Protein AF-A0A9D4ACS4-F1 (afdb_monomer)

Solvent-accessible surface area (backbone atoms only — not comparable to full-atom values): 5112 Å² total; per-residue (Å²): 138,54,50,68,60,50,10,62,69,47,33,66,57,43,68,76,38,74,80,64,52,58,69,60,52,35,53,51,44,27,72,75,65,76,40,79,64,53,71,70,53,42,46,53,10,51,50,52,26,48,50,64,54,49,59,57,45,42,75,76,76,51,92,59,94,89,67,81,86,84,69,93,78,55,83,67,61,59,71,66,67,78,110

Foldseek 3Di:
DALQVLLVQCLVVCVVPVPDDLVVSQVSCCVPVVDRDDSVSSVSSSVVSVCVVVVVVCVVPPPDPPDDDDDPPDDPVVVVVVD

pLDDT: mean 77.53, std 17.45, range [43.22, 95.0]

Secondary structure (DSSP, 8-state):
--HHHHHHHHHHHHHH-TT--HHHHHHHHHHHHS----HHHHHHHHHHHHHHHHHHHHHHH--STT-----SS-THHHHHH--

Sequence (83 aa):
MDSDMLASLILPTVKADPKTSVPVLITNIRSQLRYTPSYRKASIAKQKALEKMHSRLRRHVCPQPDICVISDRGTGILATIER

Mean predicted aligned error: 10.09 Å

Organism: NCBI:txid47602

Nearest PDB structures (foldseek):
  6awp-assembly1_A  TM=3.415E-01  e=5.757E+00  Homo sapiens

Structure (mmCIF, N/CA/C/O backbone):
data_AF-A0A9D4ACS4-F1
#
_entry.id   AF-A0A9D4ACS4-F1
#
loop_
_atom_site.group_PDB
_atom_site.id
_atom_site.type_symbol
_atom_site.label_atom_id
_atom_site.label_alt_id
_atom_site.label_comp_id
_atom_site.label_asym_id
_atom_site.label_entity_id
_atom_site.label_seq_id
_atom_site.pdbx_PDB_ins_code
_atom_site.Cartn_x
_atom_site.Cartn_y
_atom_site.Cartn_z
_atom_site.occupancy
_atom_site.B_iso_or_equiv
_atom_site.auth_seq_id
_atom_site.auth_comp_id
_atom_site.auth_asym_id
_atom_site.auth_atom_id
_atom_site.pdbx_PDB_model_num
ATOM 1 N N . MET A 1 1 ? 9.185 2.248 12.417 1.00 80.00 1 MET A N 1
ATOM 2 C CA . MET A 1 1 ? 8.208 1.571 11.539 1.00 80.00 1 MET A CA 1
ATOM 3 C C . MET A 1 1 ? 8.468 1.984 10.110 1.00 80.00 1 MET A C 1
ATOM 5 O O . MET A 1 1 ? 8.098 3.086 9.700 1.00 80.00 1 MET A O 1
ATOM 9 N N . ASP A 1 2 ? 9.160 1.109 9.400 1.00 87.75 2 ASP A N 1
ATOM 10 C CA . ASP A 1 2 ? 9.615 1.305 8.033 1.00 87.75 2 ASP A CA 1
ATOM 11 C C . ASP A 1 2 ? 8.487 1.080 7.030 1.00 87.75 2 ASP A C 1
ATOM 13 O O . ASP A 1 2 ? 7.585 0.264 7.235 1.00 87.75 2 ASP A O 1
ATOM 17 N N . SER A 1 3 ? 8.541 1.810 5.917 1.00 86.19 3 SER A N 1
ATOM 18 C CA . SER A 1 3 ? 7.546 1.682 4.844 1.00 86.19 3 SER A CA 1
ATOM 19 C C . SER A 1 3 ? 7.516 0.274 4.237 1.00 86.19 3 SER A C 1
ATOM 21 O O . SER A 1 3 ? 6.450 -0.179 3.835 1.00 86.19 3 SER A O 1
ATOM 23 N N . ASP A 1 4 ? 8.642 -0.445 4.234 1.00 88.94 4 ASP A N 1
ATOM 24 C CA . ASP A 1 4 ? 8.744 -1.833 3.762 1.00 88.94 4 ASP A CA 1
ATOM 25 C C . ASP A 1 4 ? 8.037 -2.845 4.666 1.00 88.94 4 ASP A C 1
ATOM 27 O O . ASP A 1 4 ? 7.401 -3.785 4.173 1.00 88.94 4 ASP A O 1
ATOM 31 N N . MET A 1 5 ? 8.104 -2.635 5.982 1.00 91.56 5 MET A N 1
ATOM 32 C CA . MET A 1 5 ? 7.375 -3.447 6.955 1.00 91.56 5 MET A CA 1
ATOM 33 C C . MET A 1 5 ? 5.869 -3.227 6.791 1.00 91.56 5 MET A C 1
ATOM 35 O O . MET A 1 5 ? 5.112 -4.190 6.673 1.00 91.56 5 MET A O 1
ATOM 39 N N . LEU A 1 6 ? 5.440 -1.963 6.682 1.00 92.06 6 LEU A N 1
ATOM 40 C CA . LEU A 1 6 ? 4.038 -1.622 6.427 1.00 92.06 6 LEU A CA 1
ATOM 41 C C . LEU A 1 6 ? 3.548 -2.190 5.090 1.00 92.06 6 LEU A C 1
ATOM 43 O O . LEU A 1 6 ? 2.452 -2.738 5.042 1.00 92.06 6 LEU A O 1
ATOM 47 N N . ALA A 1 7 ? 4.358 -2.108 4.028 1.00 90.62 7 ALA A N 1
ATOM 48 C CA . ALA A 1 7 ? 4.033 -2.651 2.709 1.00 90.62 7 ALA A CA 1
ATOM 49 C C . ALA A 1 7 ? 3.805 -4.166 2.755 1.00 90.62 7 ALA A C 1
ATOM 51 O O . ALA A 1 7 ? 2.876 -4.668 2.131 1.00 90.62 7 ALA A O 1
ATOM 52 N N . SER A 1 8 ? 4.628 -4.891 3.515 1.00 91.75 8 SER A N 1
ATOM 53 C CA . SER A 1 8 ? 4.496 -6.343 3.677 1.00 91.75 8 SER A CA 1
ATOM 54 C C . SER A 1 8 ? 3.235 -6.715 4.465 1.00 91.75 8 SER A C 1
ATOM 56 O O . SER A 1 8 ? 2.573 -7.690 4.121 1.00 91.75 8 SER A O 1
ATOM 58 N N . LEU A 1 9 ? 2.859 -5.898 5.454 1.00 92.44 9 LEU A N 1
ATOM 59 C CA . LEU A 1 9 ? 1.648 -6.084 6.253 1.00 92.44 9 LEU A CA 1
ATOM 60 C C . LEU A 1 9 ? 0.361 -5.886 5.441 1.00 92.44 9 LEU A C 1
ATOM 62 O O . LEU A 1 9 ? -0.575 -6.668 5.561 1.00 92.44 9 LEU A O 1
ATOM 66 N N . ILE A 1 10 ? 0.310 -4.848 4.601 1.00 92.94 10 ILE A N 1
ATOM 67 C CA . ILE A 1 10 ? -0.871 -4.547 3.775 1.00 92.94 10 ILE A CA 1
ATOM 68 C C . ILE A 1 10 ? -0.917 -5.338 2.466 1.00 92.94 10 ILE A C 1
ATOM 70 O O . ILE A 1 10 ? -1.930 -5.300 1.769 1.00 92.94 10 ILE A O 1
ATOM 74 N N . LEU A 1 11 ? 0.167 -6.031 2.105 1.00 91.31 11 LEU A N 1
ATOM 75 C CA . LEU A 1 11 ? 0.277 -6.775 0.853 1.00 91.31 11 LEU A CA 1
ATOM 76 C C . LEU A 1 11 ? -0.892 -7.753 0.626 1.00 91.31 11 LEU A C 1
ATOM 78 O O . LEU A 1 11 ? -1.396 -7.775 -0.494 1.00 91.31 11 LEU A O 1
ATOM 82 N N . PRO A 1 12 ? -1.369 -8.533 1.618 1.00 91.50 12 PRO A N 1
ATOM 83 C CA . PRO A 1 12 ? -2.529 -9.407 1.436 1.00 91.50 12 PRO A CA 1
ATOM 84 C C . PRO A 1 12 ? -3.807 -8.627 1.100 1.00 91.50 12 PRO A C 1
ATOM 86 O O . PRO A 1 12 ? -4.537 -9.008 0.190 1.00 91.50 12 PRO A O 1
ATOM 89 N N . THR A 1 13 ? -4.044 -7.502 1.777 1.00 91.38 13 THR A N 1
ATOM 90 C CA . THR A 1 13 ? -5.212 -6.639 1.549 1.00 91.38 13 THR A CA 1
ATOM 91 C C . THR A 1 13 ? -5.179 -6.011 0.158 1.00 91.38 13 THR A C 1
ATOM 93 O O . THR A 1 13 ? -6.167 -6.051 -0.566 1.00 91.38 13 THR A O 1
ATOM 96 N N . VAL A 1 14 ? -4.020 -5.485 -0.249 1.00 89.62 14 VAL A N 1
ATOM 97 C CA . VAL A 1 14 ? -3.820 -4.883 -1.576 1.00 89.62 14 VAL A CA 1
ATOM 98 C C . VAL A 1 14 ? -3.893 -5.936 -2.690 1.00 89.62 14 VAL A C 1
ATOM 100 O O . VAL A 1 14 ? -4.332 -5.621 -3.791 1.00 89.62 14 VAL A O 1
ATOM 103 N N . LYS A 1 15 ? -3.502 -7.188 -2.416 1.00 87.94 15 LYS A N 1
ATOM 104 C CA . LYS A 1 15 ? -3.674 -8.313 -3.350 1.00 87.94 15 LYS A CA 1
ATOM 105 C C . LYS A 1 15 ? -5.134 -8.697 -3.550 1.00 87.94 15 LYS A C 1
A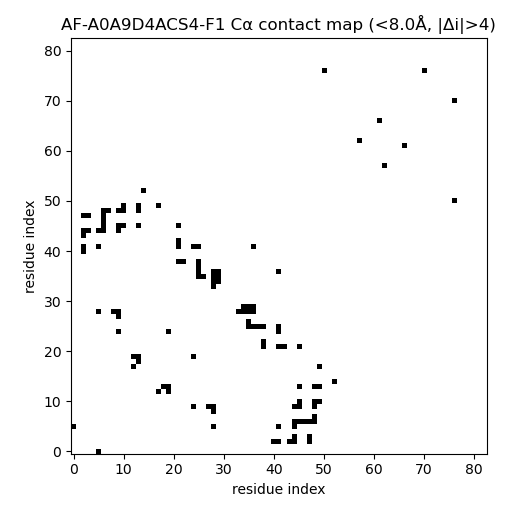TOM 107 O O . LYS A 1 15 ? -5.504 -9.016 -4.673 1.00 87.94 15 LYS A O 1
ATOM 112 N N . ALA A 1 16 ? -5.923 -8.702 -2.477 1.00 89.19 16 ALA A N 1
ATOM 113 C CA . ALA 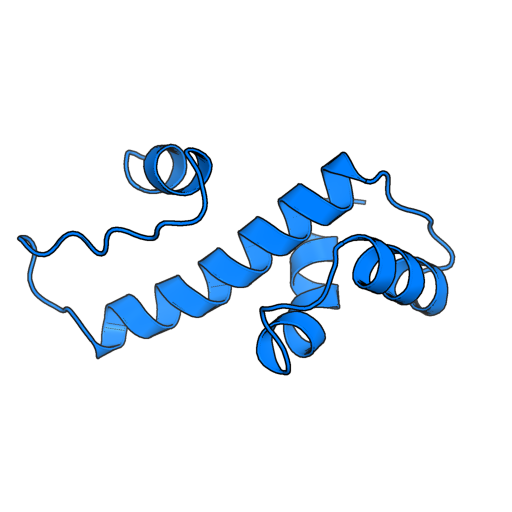A 1 16 ? -7.345 -9.025 -2.542 1.00 89.19 16 ALA A CA 1
ATOM 114 C C . ALA A 1 16 ? -8.132 -7.936 -3.283 1.00 89.19 16 ALA A C 1
ATOM 116 O O . ALA A 1 16 ? -8.952 -8.250 -4.139 1.00 89.19 16 ALA A O 1
ATOM 117 N N . ASP A 1 17 ? -7.840 -6.665 -2.993 1.00 88.19 17 ASP A N 1
ATOM 118 C CA . ASP A 1 17 ? -8.401 -5.532 -3.721 1.00 88.19 17 ASP A CA 1
ATOM 119 C C . ASP A 1 17 ? -7.365 -4.399 -3.896 1.00 88.19 17 ASP A C 1
ATOM 121 O O . ASP A 1 17 ? -7.124 -3.609 -2.970 1.00 88.19 17 ASP A O 1
ATOM 125 N N . PRO A 1 18 ? -6.774 -4.234 -5.094 1.00 84.25 18 PRO A N 1
ATOM 126 C CA . PRO A 1 18 ? -5.802 -3.171 -5.351 1.00 84.25 18 PRO A CA 1
ATOM 127 C C . PRO A 1 18 ? -6.425 -1.762 -5.322 1.00 84.25 18 PRO A C 1
ATOM 129 O O . PRO A 1 18 ? -5.706 -0.761 -5.161 1.00 84.25 18 PRO A O 1
ATOM 132 N N . LYS A 1 19 ? -7.758 -1.651 -5.435 1.00 85.88 19 LYS A N 1
ATOM 133 C CA . LYS A 1 19 ? -8.487 -0.377 -5.345 1.00 85.88 19 LYS A CA 1
ATOM 134 C C . LYS A 1 19 ? -8.737 0.064 -3.899 1.00 85.88 19 LYS A C 1
ATOM 136 O O . LYS A 1 19 ? -9.153 1.207 -3.707 1.00 85.88 19 LYS A O 1
ATOM 141 N N . THR A 1 20 ? -8.360 -0.745 -2.900 1.00 89.75 20 THR A N 1
ATOM 142 C CA . THR A 1 20 ? -8.461 -0.406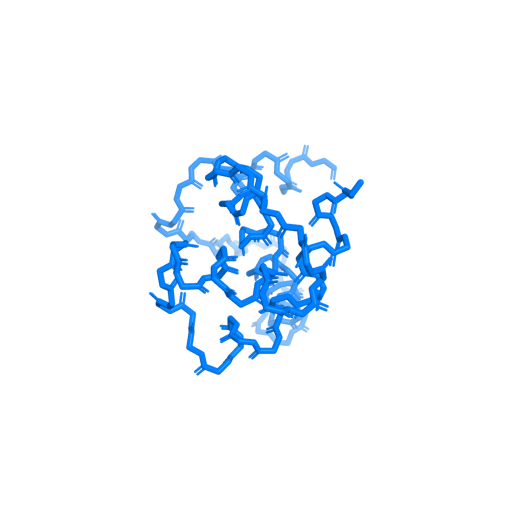 -1.468 1.00 89.75 20 THR A CA 1
ATOM 143 C C . THR A 1 20 ? -7.926 0.998 -1.178 1.00 89.75 20 THR A C 1
ATOM 145 O O . THR A 1 20 ? -6.804 1.352 -1.559 1.00 89.75 20 THR A O 1
ATOM 148 N N . SER A 1 21 ? -8.708 1.824 -0.487 1.00 92.31 21 SER A N 1
ATOM 149 C CA . SER A 1 21 ? -8.331 3.205 -0.179 1.00 92.31 21 SER A CA 1
ATOM 150 C C . SER A 1 21 ? -7.261 3.282 0.924 1.00 92.31 21 SER A C 1
ATOM 152 O O . SER A 1 21 ? -7.188 2.438 1.817 1.00 92.31 21 SER A O 1
ATOM 154 N N . VAL A 1 22 ? -6.408 4.314 0.886 1.00 91.81 22 VAL A N 1
ATOM 155 C CA . VAL A 1 22 ? -5.358 4.525 1.906 1.00 91.81 22 VAL A CA 1
ATOM 156 C C . VAL A 1 22 ? -5.929 4.627 3.335 1.00 91.81 22 VAL A C 1
ATOM 158 O O . VAL A 1 22 ? -5.332 4.033 4.231 1.00 91.81 22 VAL A O 1
ATOM 161 N N . PRO A 1 23 ? -7.084 5.277 3.590 1.00 94.69 23 PRO A N 1
ATOM 162 C CA . PRO A 1 23 ? -7.703 5.288 4.918 1.00 94.69 23 PRO A CA 1
ATOM 163 C C . PRO A 1 23 ? -8.037 3.894 5.465 1.00 94.69 23 PRO A C 1
ATOM 165 O O . PRO A 1 23 ? -7.795 3.630 6.640 1.00 94.69 23 PRO A O 1
ATOM 168 N N . VAL A 1 24 ? -8.523 2.9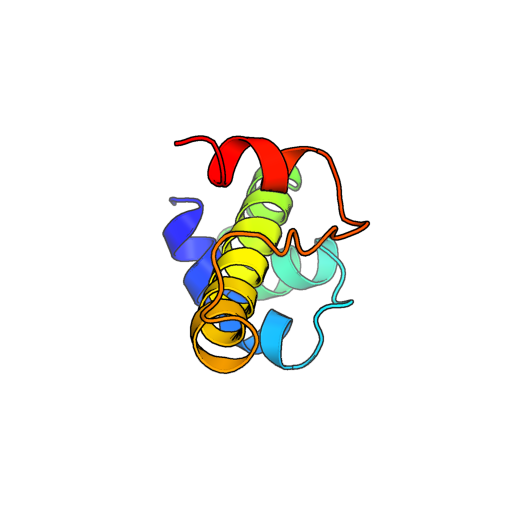75 4.620 1.00 94.19 24 VAL A N 1
ATOM 169 C CA . VAL A 1 24 ? -8.799 1.584 5.028 1.00 94.19 24 VAL A CA 1
ATOM 170 C C . VAL A 1 24 ? -7.508 0.884 5.451 1.00 94.19 24 VAL A C 1
ATOM 172 O O . VAL A 1 24 ? -7.475 0.207 6.479 1.00 94.19 24 VAL A O 1
ATOM 175 N N . LEU A 1 25 ? -6.415 1.112 4.719 1.00 93.56 25 LEU A N 1
ATOM 176 C CA . LEU A 1 25 ? -5.099 0.575 5.071 1.00 93.56 25 LEU A CA 1
ATOM 177 C C . LEU A 1 25 ? -4.585 1.133 6.403 1.00 93.56 25 LEU A C 1
ATOM 179 O O . LEU A 1 25 ? -4.044 0.377 7.206 1.00 93.56 25 LEU A O 1
ATOM 183 N N . ILE A 1 26 ? -4.781 2.429 6.671 1.00 94.69 26 ILE A N 1
ATOM 184 C CA . ILE A 1 26 ? -4.429 3.048 7.960 1.00 94.69 26 ILE A CA 1
ATOM 185 C C . ILE A 1 26 ? -5.217 2.391 9.097 1.00 94.69 26 ILE A C 1
ATOM 187 O O . ILE A 1 26 ? -4.623 2.037 10.114 1.00 94.69 26 ILE A O 1
ATOM 191 N N . THR A 1 27 ? -6.524 2.177 8.921 1.00 95.00 27 THR A N 1
ATOM 192 C CA . THR A 1 27 ? -7.371 1.504 9.917 1.00 95.00 27 THR A CA 1
ATOM 193 C C . THR A 1 27 ? -6.913 0.070 10.174 1.00 95.00 27 THR A C 1
ATOM 195 O O . THR A 1 27 ? -6.809 -0.334 11.332 1.00 95.00 27 T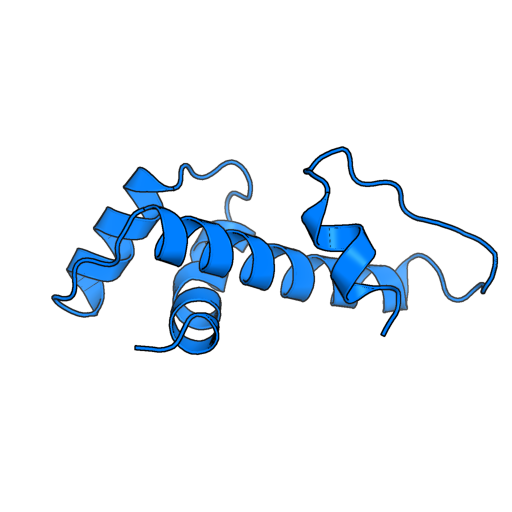HR A O 1
ATOM 198 N N . ASN A 1 28 ? -6.568 -0.677 9.122 1.00 92.19 28 ASN A N 1
ATOM 199 C CA . ASN A 1 28 ? -6.046 -2.037 9.251 1.00 92.19 28 ASN A CA 1
ATOM 200 C C . ASN A 1 28 ? -4.705 -2.068 10.005 1.00 92.19 28 ASN A C 1
ATOM 202 O O . ASN A 1 28 ? -4.547 -2.822 10.963 1.00 92.19 28 ASN A O 1
ATOM 206 N N . ILE A 1 29 ? -3.761 -1.193 9.638 1.00 92.81 29 ILE A N 1
ATOM 207 C CA . ILE A 1 29 ? -2.466 -1.071 10.327 1.00 92.81 29 ILE A CA 1
ATOM 208 C C . ILE A 1 29 ? -2.675 -0.689 11.799 1.00 92.81 29 ILE A C 1
ATOM 210 O O . ILE A 1 29 ? -2.038 -1.264 12.681 1.00 92.81 29 ILE A O 1
ATOM 214 N N . ARG A 1 30 ? -3.602 0.235 12.082 1.00 94.50 30 ARG A N 1
ATOM 215 C CA . ARG A 1 30 ? -3.946 0.640 13.450 1.00 94.50 30 ARG A CA 1
ATOM 216 C C . ARG A 1 30 ? -4.507 -0.518 14.265 1.00 94.50 30 ARG A C 1
ATOM 218 O O . ARG A 1 30 ? -4.142 -0.659 15.426 1.00 94.50 30 ARG A O 1
ATOM 225 N N . SER A 1 31 ? -5.361 -1.345 13.668 1.00 93.25 31 SER A N 1
ATOM 226 C CA . SER A 1 31 ? -5.932 -2.523 14.324 1.00 93.25 31 SER A CA 1
ATOM 227 C C . SER A 1 31 ? -4.869 -3.579 14.643 1.00 93.25 31 SER A C 1
ATOM 229 O O . SER A 1 31 ? -4.847 -4.097 15.756 1.00 93.25 31 SER A O 1
ATOM 231 N N . GLN A 1 32 ? -3.952 -3.850 13.709 1.00 91.12 32 GLN A N 1
ATOM 232 C CA . GLN A 1 32 ? -2.967 -4.928 13.846 1.00 91.12 32 GLN A CA 1
ATOM 233 C C . GLN A 1 32 ? -1.741 -4.542 14.685 1.00 91.12 32 GLN A C 1
ATOM 235 O O . GLN A 1 32 ? -1.243 -5.355 15.456 1.00 91.12 32 GLN A O 1
ATOM 240 N N . LEU A 1 33 ? -1.245 -3.310 14.545 1.00 88.75 33 LEU A N 1
ATOM 241 C CA . LEU A 1 33 ? 0.001 -2.863 15.180 1.00 88.75 33 LEU A CA 1
ATOM 242 C C . LEU A 1 33 ? -0.212 -1.877 16.333 1.00 88.75 33 LEU A C 1
ATOM 244 O O . LEU A 1 33 ? 0.767 -1.399 16.902 1.00 88.75 33 LEU A O 1
ATOM 248 N N . ARG A 1 34 ? -1.465 -1.502 16.641 1.00 91.00 34 ARG A N 1
ATOM 249 C CA . ARG A 1 34 ? -1.800 -0.399 17.570 1.00 91.00 34 ARG A CA 1
ATOM 250 C C . ARG A 1 34 ? -1.053 0.906 17.249 1.00 91.00 34 ARG A C 1
ATOM 252 O O . ARG A 1 34 ? -0.881 1.772 18.101 1.00 91.00 34 ARG A O 1
ATOM 259 N N . TYR A 1 35 ? -0.622 1.052 15.997 1.00 90.81 35 TYR A N 1
ATOM 260 C CA . TYR A 1 35 ? 0.159 2.167 15.484 1.00 90.81 35 TYR A CA 1
ATOM 261 C C . TYR A 1 35 ? -0.634 2.869 14.390 1.00 90.81 35 TYR A C 1
ATOM 263 O O . TYR A 1 35 ? -1.132 2.221 13.473 1.00 90.81 35 TYR A O 1
ATOM 271 N N . THR A 1 36 ? -0.717 4.196 14.451 1.00 93.88 36 THR A N 1
ATOM 272 C CA . THR A 1 36 ? -1.388 4.984 13.412 1.00 93.88 36 THR A CA 1
ATOM 273 C C . THR A 1 36 ? -0.340 5.582 12.470 1.00 93.88 36 THR A C 1
ATOM 275 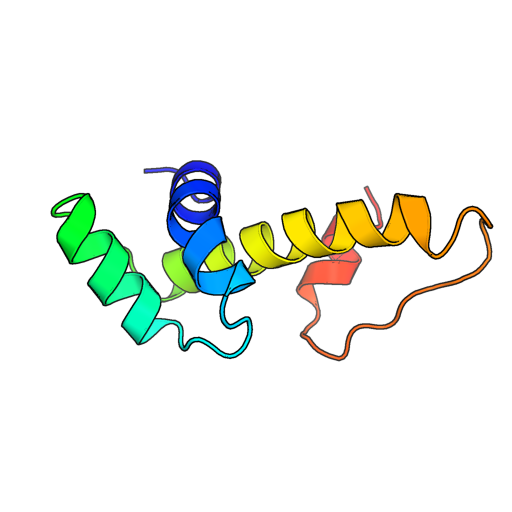O O . THR A 1 36 ? 0.312 6.565 12.832 1.00 93.88 36 THR A O 1
ATOM 278 N N . PRO A 1 37 ? -0.128 5.009 11.269 1.00 92.25 37 PRO A N 1
ATOM 279 C CA . PRO A 1 37 ? 0.755 5.608 10.276 1.00 92.25 37 PRO A CA 1
ATOM 280 C C . PRO A 1 37 ? 0.156 6.910 9.740 1.00 92.25 37 PRO A C 1
ATOM 282 O O . PRO A 1 37 ? -1.060 7.050 9.613 1.00 92.25 37 PRO A O 1
ATOM 285 N N . SER A 1 38 ? 1.018 7.849 9.349 1.00 94.38 38 SER A N 1
ATOM 286 C CA . SER A 1 38 ? 0.571 9.025 8.602 1.00 94.38 38 SER A CA 1
ATOM 287 C C . SER A 1 38 ? 0.069 8.632 7.211 1.00 94.38 38 SER A C 1
ATOM 289 O O . SER A 1 38 ? 0.512 7.634 6.632 1.00 94.38 38 SER A O 1
ATOM 291 N N . TYR A 1 39 ? -0.801 9.463 6.634 1.00 93.25 39 TYR A N 1
ATOM 292 C CA . TYR A 1 39 ? -1.342 9.239 5.292 1.00 93.25 39 TYR A CA 1
ATOM 293 C C . TYR A 1 39 ? -0.243 9.038 4.238 1.00 93.25 39 TYR A C 1
ATOM 295 O O . TYR A 1 39 ? -0.272 8.072 3.478 1.00 93.25 39 TYR A O 1
ATOM 303 N N . ARG A 1 40 ? 0.790 9.895 4.250 1.00 90.69 40 ARG A N 1
ATOM 304 C CA . ARG A 1 40 ? 1.940 9.793 3.337 1.00 90.69 40 ARG A CA 1
ATOM 305 C C . ARG A 1 40 ? 2.665 8.451 3.474 1.00 90.69 40 ARG A C 1
ATOM 307 O O . ARG A 1 40 ? 2.974 7.830 2.462 1.00 90.69 40 ARG A O 1
ATOM 314 N N . LYS A 1 41 ? 2.900 7.972 4.704 1.00 92.69 41 LYS A N 1
ATOM 315 C CA . LYS A 1 41 ? 3.552 6.671 4.944 1.00 92.69 41 LYS A CA 1
ATOM 316 C C . LYS A 1 41 ? 2.706 5.508 4.438 1.00 92.69 41 LYS A C 1
ATOM 318 O O . LYS A 1 41 ? 3.245 4.617 3.790 1.00 92.69 41 LYS A O 1
ATOM 323 N N . ALA A 1 42 ? 1.403 5.525 4.708 1.00 93.19 42 ALA A N 1
ATOM 324 C CA . ALA A 1 42 ? 0.487 4.493 4.230 1.00 93.19 42 ALA A CA 1
ATOM 325 C C . ALA A 1 42 ? 0.379 4.48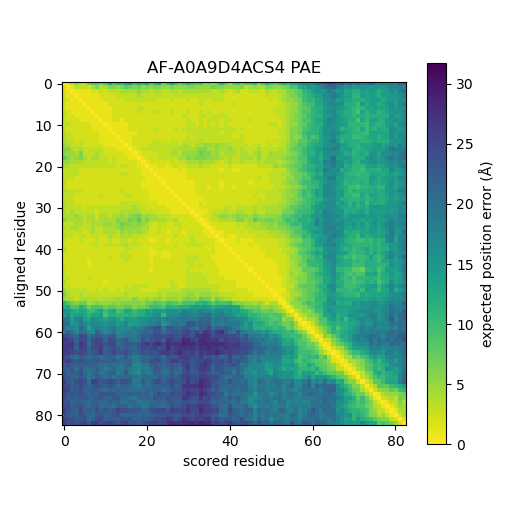7 2.693 1.00 93.19 42 ALA A C 1
ATOM 327 O O . ALA A 1 42 ? 0.341 3.419 2.088 1.00 93.19 42 ALA A O 1
ATOM 328 N N . SER A 1 43 ? 0.415 5.662 2.057 1.00 91.69 43 SER A N 1
ATOM 329 C CA . SER A 1 43 ? 0.441 5.789 0.595 1.00 91.69 43 SER A CA 1
ATOM 330 C C . SER A 1 43 ? 1.718 5.194 -0.019 1.00 91.69 43 SER A C 1
ATOM 332 O O . SER A 1 43 ? 1.636 4.363 -0.922 1.00 91.69 43 SER A O 1
ATOM 334 N N . ILE A 1 44 ? 2.896 5.517 0.531 1.00 90.31 44 ILE A N 1
ATOM 335 C CA . ILE A 1 44 ? 4.181 4.937 0.092 1.00 90.31 44 ILE A CA 1
ATOM 336 C C . ILE A 1 44 ? 4.193 3.416 0.294 1.00 90.31 44 ILE A C 1
ATOM 338 O O . ILE A 1 44 ? 4.624 2.672 -0.584 1.00 90.31 44 ILE A O 1
ATOM 342 N N . ALA A 1 45 ? 3.694 2.933 1.434 1.00 91.81 45 ALA A N 1
ATOM 343 C CA . ALA A 1 45 ? 3.584 1.501 1.696 1.00 91.81 45 ALA A CA 1
ATOM 344 C C . ALA A 1 45 ? 2.679 0.805 0.667 1.00 91.81 45 ALA A C 1
ATOM 346 O O . ALA A 1 45 ? 3.034 -0.262 0.165 1.00 91.81 45 ALA A O 1
ATOM 347 N N . LYS A 1 46 ? 1.535 1.417 0.315 1.00 90.00 46 LYS A N 1
ATOM 348 C CA . LYS A 1 46 ? 0.626 0.904 -0.721 1.00 90.00 46 LYS A CA 1
ATOM 349 C C . LYS A 1 46 ? 1.336 0.795 -2.068 1.00 90.00 46 LYS A C 1
ATOM 351 O O . LYS A 1 46 ? 1.217 -0.234 -2.727 1.00 90.00 46 LYS A O 1
ATOM 356 N N . GLN A 1 47 ? 2.087 1.823 -2.456 1.00 87.00 47 GLN A N 1
ATOM 357 C CA . GLN A 1 47 ? 2.857 1.813 -3.697 1.00 87.00 47 GLN A CA 1
ATOM 358 C C . GLN A 1 47 ? 3.891 0.677 -3.707 1.00 87.00 47 GLN A C 1
ATOM 360 O O . GLN A 1 47 ? 3.882 -0.141 -4.622 1.00 87.00 47 GLN A O 1
ATOM 365 N N . LYS A 1 48 ? 4.697 0.546 -2.647 1.00 88.62 48 LYS A N 1
ATOM 366 C CA . LYS A 1 48 ? 5.675 -0.546 -2.515 1.00 88.62 48 LYS A CA 1
ATOM 367 C C . LYS A 1 48 ? 5.029 -1.934 -2.571 1.00 88.62 48 LYS A C 1
ATOM 369 O O . LYS A 1 48 ? 5.595 -2.866 -3.140 1.00 88.62 48 LYS A O 1
ATOM 374 N N . ALA A 1 49 ? 3.841 -2.098 -1.986 1.00 88.62 49 ALA A N 1
ATOM 375 C CA . ALA A 1 49 ? 3.092 -3.352 -2.058 1.00 88.62 49 ALA A CA 1
ATOM 376 C C . ALA A 1 49 ? 2.651 -3.673 -3.499 1.00 88.62 49 ALA A C 1
ATOM 378 O O . ALA A 1 49 ? 2.803 -4.811 -3.946 1.00 88.62 49 ALA A O 1
ATOM 379 N N . LEU A 1 50 ? 2.173 -2.671 -4.246 1.00 85.44 50 LEU A N 1
ATOM 380 C CA . LEU A 1 50 ? 1.804 -2.810 -5.659 1.00 85.44 50 LEU A CA 1
ATOM 381 C C . LEU A 1 50 ? 3.018 -3.123 -6.542 1.00 85.44 50 LEU A C 1
ATOM 383 O O . LEU A 1 50 ? 2.951 -4.027 -7.371 1.00 85.44 50 LEU A O 1
ATOM 387 N N . GLU A 1 51 ? 4.151 -2.456 -6.331 1.00 83.56 51 GLU A N 1
ATOM 388 C CA . GLU A 1 51 ? 5.407 -2.747 -7.037 1.00 83.56 51 GLU A CA 1
ATOM 389 C C . GLU A 1 51 ? 5.871 -4.191 -6.787 1.00 83.56 51 GLU A C 1
ATOM 391 O O . GLU A 1 51 ? 6.238 -4.909 -7.722 1.00 83.56 51 GLU A O 1
ATOM 396 N N . LYS A 1 52 ? 5.763 -4.685 -5.545 1.00 82.50 52 LYS A N 1
ATOM 397 C CA . LYS A 1 52 ? 6.043 -6.093 -5.207 1.00 82.50 52 LYS A CA 1
ATOM 398 C C . LYS A 1 52 ? 5.080 -7.080 -5.881 1.00 82.50 52 LYS A C 1
ATOM 400 O O . LYS A 1 52 ? 5.473 -8.218 -6.144 1.00 82.50 52 LYS A O 1
ATOM 405 N N . MET A 1 53 ? 3.838 -6.684 -6.165 1.00 80.06 53 MET A N 1
ATOM 406 C CA . MET A 1 53 ? 2.903 -7.496 -6.956 1.00 80.06 53 MET A CA 1
ATOM 407 C C . MET A 1 53 ? 3.261 -7.487 -8.448 1.00 80.06 53 MET A C 1
ATOM 409 O O . MET A 1 53 ? 3.376 -8.550 -9.057 1.00 80.06 53 MET A O 1
ATOM 413 N N . HIS A 1 54 ? 3.482 -6.306 -9.030 1.00 72.75 54 HIS A N 1
ATOM 414 C CA . HIS A 1 54 ? 3.736 -6.131 -10.464 1.00 72.75 54 HIS A CA 1
ATOM 415 C C . HIS A 1 54 ? 5.108 -6.652 -10.915 1.00 72.75 54 HIS A C 1
ATOM 417 O O . HIS A 1 54 ? 5.225 -7.214 -12.002 1.00 72.75 54 HIS A O 1
ATOM 423 N N . SER A 1 55 ? 6.143 -6.541 -10.082 1.00 66.38 55 SER A N 1
ATOM 424 C CA . SER A 1 55 ? 7.474 -7.107 -10.368 1.00 66.38 55 SER A CA 1
ATOM 425 C C . SER A 1 55 ? 7.448 -8.630 -10.562 1.00 66.38 55 SER A C 1
ATOM 427 O O . SER A 1 55 ? 8.238 -9.173 -11.334 1.00 66.38 55 SER A O 1
ATOM 429 N N . ARG A 1 56 ? 6.512 -9.341 -9.915 1.00 62.62 56 ARG A N 1
ATOM 430 C CA . ARG A 1 56 ? 6.303 -10.781 -10.151 1.00 62.62 56 ARG A CA 1
ATOM 431 C C . ARG A 1 56 ? 5.648 -11.056 -11.504 1.00 62.62 56 ARG A C 1
ATOM 433 O O . ARG A 1 56 ? 6.047 -12.006 -12.166 1.00 62.62 56 ARG A O 1
ATOM 440 N N . LEU A 1 57 ? 4.702 -10.215 -11.924 1.00 58.47 57 LEU A N 1
ATOM 441 C CA . LEU A 1 57 ? 4.052 -10.310 -13.235 1.00 58.47 57 LEU A CA 1
ATOM 442 C C . LEU A 1 57 ? 5.026 -10.020 -14.381 1.00 58.47 57 LEU A C 1
ATOM 444 O O . LEU A 1 57 ? 5.015 -10.752 -15.362 1.00 58.47 57 LEU A O 1
ATOM 448 N N . ARG A 1 58 ? 5.929 -9.035 -14.249 1.00 52.28 58 ARG A N 1
ATOM 449 C CA . ARG A 1 58 ? 6.950 -8.753 -15.280 1.00 52.28 58 ARG A CA 1
ATOM 450 C C . ARG A 1 58 ? 7.779 -9.989 -15.642 1.00 52.28 58 ARG A C 1
ATOM 452 O O . ARG A 1 58 ? 7.949 -10.257 -16.824 1.00 52.28 58 ARG A O 1
ATOM 459 N N . ARG A 1 59 ? 8.197 -10.790 -14.651 1.00 54.25 59 ARG A N 1
ATOM 460 C CA . ARG A 1 59 ? 8.934 -12.049 -14.886 1.00 54.25 59 ARG A CA 1
ATOM 461 C C . ARG A 1 59 ? 8.166 -13.087 -15.706 1.00 54.25 59 ARG A C 1
ATOM 463 O O . ARG A 1 59 ? 8.798 -13.971 -16.267 1.00 54.25 59 ARG A O 1
ATOM 470 N N . HIS A 1 60 ? 6.839 -13.022 -15.725 1.00 53.66 60 HIS A N 1
ATOM 471 C CA . HIS A 1 60 ? 5.998 -14.017 -16.390 1.00 53.66 60 HIS A CA 1
ATOM 472 C C . HIS A 1 60 ? 5.343 -13.500 -17.677 1.00 53.66 60 HIS A C 1
ATOM 474 O O . HIS A 1 60 ? 5.003 -14.298 -18.539 1.00 53.66 60 HIS A O 1
ATOM 480 N N . VAL A 1 61 ? 5.166 -12.182 -17.811 1.00 52.91 61 VAL A N 1
ATOM 481 C CA . VAL A 1 61 ? 4.442 -11.563 -18.932 1.00 52.91 61 VAL A CA 1
ATOM 482 C C . VAL A 1 61 ? 5.394 -10.980 -19.985 1.00 52.91 61 VAL A C 1
ATOM 484 O O . VAL A 1 61 ? 5.071 -11.043 -21.166 1.00 52.91 61 VAL A O 1
ATOM 487 N N . CYS A 1 62 ? 6.579 -10.473 -19.610 1.00 51.56 62 CYS A N 1
ATOM 488 C CA . CYS A 1 62 ? 7.531 -9.892 -20.569 1.00 51.56 62 CYS A CA 1
ATOM 489 C C . CYS A 1 62 ? 8.984 -10.299 -20.255 1.00 51.56 62 CYS A C 1
ATOM 491 O O . CYS A 1 62 ? 9.619 -9.662 -19.415 1.00 51.56 62 CYS A O 1
ATOM 493 N N . PRO A 1 63 ? 9.555 -11.300 -20.950 1.00 52.56 63 PRO A N 1
ATOM 494 C CA . PRO A 1 63 ? 10.988 -11.587 -20.899 1.00 52.56 63 PRO A CA 1
ATOM 495 C C . PRO A 1 63 ? 11.817 -10.734 -21.883 1.00 52.56 63 PRO A C 1
ATOM 497 O O . PRO A 1 63 ? 13.022 -10.939 -21.983 1.00 52.56 63 PRO A O 1
ATOM 500 N N . GLN A 1 64 ? 11.200 -9.808 -22.631 1.00 52.69 64 GLN A N 1
ATOM 501 C CA . GLN A 1 64 ? 11.850 -9.077 -23.727 1.00 52.69 64 GLN A CA 1
ATOM 502 C C . GLN A 1 64 ? 12.225 -7.635 -23.325 1.00 52.69 64 GLN A C 1
ATOM 504 O O . GLN A 1 64 ? 11.403 -6.959 -22.698 1.00 52.69 64 GLN A O 1
ATOM 509 N N . PRO A 1 65 ? 13.437 -7.160 -23.679 1.00 53.91 65 PRO A N 1
ATOM 510 C CA . PRO A 1 65 ? 14.000 -5.896 -23.190 1.00 53.91 65 PRO A CA 1
ATOM 511 C C . PRO A 1 65 ? 13.293 -4.625 -23.696 1.00 53.91 65 PRO A C 1
ATOM 513 O O . PRO A 1 65 ? 13.408 -3.589 -23.050 1.00 53.91 65 PRO A O 1
ATOM 516 N N . ASP A 1 66 ? 12.503 -4.698 -24.770 1.00 54.72 66 ASP A N 1
ATOM 517 C CA . ASP A 1 66 ? 11.954 -3.515 -25.458 1.00 54.72 66 ASP A CA 1
ATOM 518 C C . ASP A 1 66 ? 10.477 -3.193 -25.148 1.00 54.72 66 ASP A C 1
ATOM 520 O O . ASP A 1 66 ? 9.842 -2.408 -25.852 1.00 54.72 66 ASP A O 1
ATOM 524 N N . ILE A 1 67 ? 9.889 -3.773 -24.091 1.00 56.22 67 ILE A N 1
ATOM 525 C CA . ILE A 1 67 ? 8.481 -3.518 -23.722 1.00 56.22 67 ILE A CA 1
ATOM 526 C C . ILE A 1 67 ? 8.383 -2.757 -22.392 1.00 56.22 67 ILE A C 1
ATOM 528 O O . ILE A 1 67 ? 8.620 -3.292 -21.302 1.00 56.22 67 ILE A O 1
ATOM 532 N N . CYS A 1 68 ? 7.947 -1.496 -22.472 1.00 55.34 68 CYS A N 1
ATOM 533 C CA . CYS A 1 68 ? 7.627 -0.670 -21.312 1.00 55.34 68 CYS A CA 1
ATOM 534 C C . CYS A 1 68 ? 6.155 -0.846 -20.906 1.00 55.34 68 CYS A C 1
ATOM 536 O O . CYS A 1 68 ? 5.240 -0.452 -21.627 1.00 55.34 68 CYS A O 1
ATOM 538 N N . VAL A 1 69 ? 5.911 -1.416 -19.722 1.00 55.53 69 VAL A N 1
ATOM 539 C CA . VAL A 1 69 ? 4.577 -1.405 -19.107 1.00 55.53 69 VAL A CA 1
ATOM 540 C C . VAL A 1 69 ? 4.328 -0.011 -18.533 1.00 55.53 69 VAL A C 1
ATOM 542 O O . VAL A 1 69 ? 4.809 0.304 -17.442 1.00 55.53 69 VAL A O 1
ATOM 545 N N . ILE A 1 70 ? 3.583 0.813 -19.268 1.00 61.00 70 ILE A N 1
ATOM 546 C CA . ILE A 1 70 ? 3.117 2.122 -18.805 1.00 61.00 70 ILE A CA 1
ATOM 547 C C . ILE A 1 70 ? 1.941 1.885 -17.853 1.00 61.00 70 ILE A C 1
ATOM 549 O O . ILE A 1 70 ? 0.872 1.433 -18.256 1.00 61.00 70 ILE A O 1
ATOM 553 N N . SER A 1 71 ? 2.156 2.153 -16.566 1.00 57.72 71 SER A N 1
ATOM 554 C CA . SER A 1 71 ? 1.095 2.164 -15.559 1.00 57.72 71 SER A CA 1
ATOM 555 C C . SER A 1 71 ? 0.641 3.607 -15.351 1.00 57.72 71 SER A C 1
ATOM 557 O O . SER A 1 71 ? 1.448 4.447 -14.967 1.00 57.72 71 SER A O 1
ATOM 559 N N . ASP A 1 72 ? -0.650 3.884 -15.544 1.00 57.50 72 ASP A N 1
ATOM 560 C CA . ASP A 1 72 ? -1.300 5.193 -15.318 1.00 57.50 72 ASP A CA 1
ATOM 561 C C . ASP A 1 72 ? -1.179 5.703 -13.858 1.00 57.50 72 ASP A C 1
ATOM 563 O O . ASP A 1 72 ? -1.538 6.824 -13.507 1.00 5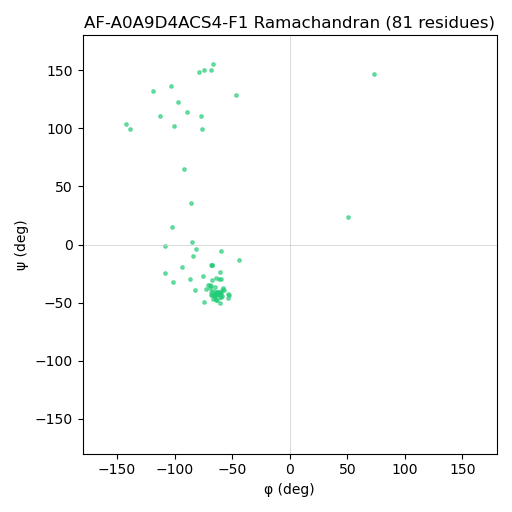7.50 72 ASP A O 1
ATOM 567 N N . ARG A 1 73 ? -0.630 4.892 -12.948 1.00 55.12 73 ARG A N 1
ATOM 568 C CA . ARG A 1 73 ? -0.575 5.181 -11.512 1.00 55.12 73 ARG A CA 1
ATOM 569 C C . ARG A 1 73 ? 0.720 5.897 -11.112 1.00 55.12 73 ARG A C 1
ATOM 571 O O . ARG A 1 73 ? 1.482 5.376 -10.308 1.00 55.12 73 ARG A O 1
ATOM 578 N N . GLY A 1 74 ? 0.889 7.124 -11.610 1.00 53.16 74 GLY A N 1
ATOM 579 C CA . GLY A 1 74 ? 1.720 8.182 -11.018 1.00 53.16 74 GLY A CA 1
ATOM 580 C C . GLY A 1 74 ? 3.247 8.032 -11.120 1.00 53.16 74 GLY A C 1
ATOM 581 O O . GLY A 1 74 ? 3.817 6.951 -11.013 1.00 53.16 74 GLY A O 1
ATOM 582 N N . THR A 1 75 ? 3.910 9.183 -11.242 1.00 53.16 75 THR A N 1
ATOM 583 C CA . THR A 1 75 ? 5.348 9.468 -11.443 1.00 53.16 75 THR A CA 1
ATOM 584 C C . THR A 1 75 ? 6.359 8.662 -10.599 1.00 53.16 75 THR A C 1
ATOM 586 O O . THR A 1 75 ? 7.546 8.663 -10.905 1.00 53.16 75 THR A O 1
ATOM 589 N N . GLY A 1 76 ? 5.935 7.945 -9.553 1.00 55.00 76 GLY A N 1
ATOM 590 C CA . GLY A 1 76 ? 6.824 7.193 -8.661 1.00 55.00 76 GLY A CA 1
ATOM 591 C C . GLY A 1 76 ? 7.375 5.878 -9.230 1.00 55.00 76 GLY A C 1
ATOM 592 O O . GLY A 1 76 ? 8.468 5.487 -8.839 1.00 55.00 76 GLY A O 1
ATOM 593 N N . ILE A 1 77 ? 6.672 5.217 -10.159 1.00 53.84 77 ILE A N 1
ATOM 594 C CA . ILE A 1 77 ? 7.133 3.942 -10.749 1.00 53.84 77 ILE A CA 1
ATOM 595 C C . ILE A 1 77 ? 8.363 4.147 -11.648 1.00 53.84 77 ILE A C 1
ATOM 597 O O . ILE A 1 77 ? 9.254 3.301 -11.661 1.00 53.84 77 ILE A O 1
ATOM 601 N N . LEU A 1 78 ? 8.449 5.278 -12.3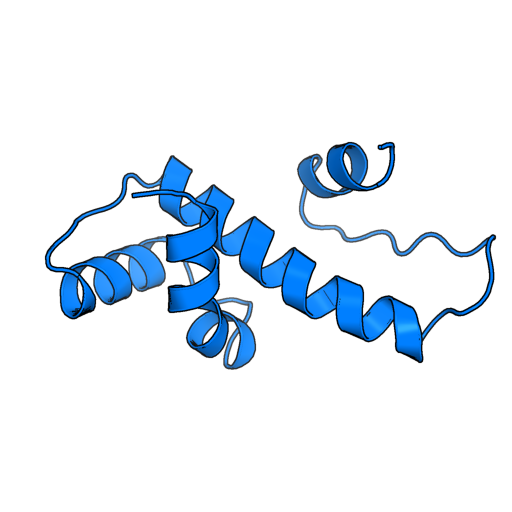60 1.00 51.25 78 LEU A N 1
ATOM 602 C CA . LEU A 1 78 ? 9.569 5.577 -13.262 1.00 51.25 78 LEU A CA 1
ATOM 603 C C . LEU A 1 78 ? 10.898 5.684 -12.490 1.00 51.25 78 LEU A C 1
ATOM 605 O O . LEU A 1 78 ? 11.893 5.080 -12.876 1.00 51.25 78 LEU A O 1
ATOM 609 N N . ALA A 1 79 ? 10.876 6.348 -11.329 1.00 54.28 79 ALA A N 1
ATOM 610 C CA . ALA A 1 79 ? 12.055 6.564 -10.486 1.00 54.28 79 ALA A CA 1
ATOM 611 C C . ALA A 1 79 ? 12.624 5.279 -9.846 1.00 54.28 79 ALA A C 1
ATOM 613 O O . ALA A 1 79 ? 13.763 5.274 -9.382 1.00 54.28 79 ALA A O 1
ATOM 614 N N . THR A 1 80 ? 11.841 4.195 -9.798 1.00 48.62 80 THR A N 1
ATOM 615 C CA . THR A 1 80 ? 12.283 2.873 -9.320 1.00 48.62 80 THR A CA 1
ATOM 616 C C . THR A 1 80 ? 12.776 1.973 -10.456 1.00 48.62 80 THR A C 1
ATOM 618 O O . THR A 1 80 ? 13.494 1.015 -10.188 1.00 48.62 80 THR A O 1
ATOM 621 N N . ILE A 1 81 ? 12.416 2.268 -11.709 1.00 53.06 81 ILE A N 1
ATOM 622 C CA . ILE A 1 81 ? 12.856 1.505 -12.886 1.00 53.06 81 ILE A CA 1
ATOM 623 C C . ILE A 1 81 ? 14.214 2.010 -13.406 1.00 53.06 81 ILE A C 1
ATOM 625 O O . ILE A 1 81 ? 14.988 1.209 -13.913 1.00 53.06 81 ILE A O 1
ATOM 629 N N . GLU A 1 82 ? 14.538 3.296 -13.241 1.00 48.62 82 GLU A N 1
ATOM 630 C CA . GLU A 1 82 ? 15.826 3.882 -13.667 1.00 48.62 82 GLU A CA 1
ATOM 631 C C . GLU A 1 82 ? 16.963 3.750 -12.629 1.00 48.62 82 GLU A C 1
ATOM 633 O O . GLU A 1 82 ? 17.776 4.664 -12.479 1.00 48.62 82 GLU A O 1
ATOM 638 N N . ARG A 1 83 ? 17.036 2.645 -11.876 1.00 43.22 83 ARG A N 1
ATOM 639 C CA . ARG A 1 83 ? 18.100 2.439 -10.879 1.00 43.22 83 ARG A CA 1
ATOM 640 C C . ARG A 1 83 ? 18.847 1.127 -11.030 1.00 43.22 83 ARG A C 1
ATOM 642 O O . ARG A 1 83 ? 18.190 0.113 -11.345 1.00 43.22 83 ARG A O 1
#

Radius of gyration: 13.87 Å; Cα contacts (8 Å, |Δi|>4): 61; chains: 1; bounding box: 27×24×43 Å